Protein AF-A0A2D6R8E8-F1 (afdb_monomer)

pLDDT: mean 78.49, std 17.28, range [39.03, 97.31]

Secondary structure (DSSP, 8-state):
--------------TT----B-TTSPBPTT--S-TT-S-SS--HHHHHHHHHHPPPTT-SS-HHHHHHHHHHHHHHTS--HHHHHHHHHHHT------------HHHHHHHHHHHHHHHT-------

Radius of gyration: 28.11 Å; Cα contacts (8 Å, |Δi|>4): 54; chains: 1; bounding box: 79×44×71 Å

Sequence (127 aa):
MSKDEKKENSPAITSENKPERNEKGQLLPGNTANPNGRPTGPSITAAIKRKLEEMPEGADKTRLDQLVDVVLKKALEDEDEKTIKQIWNYVDGLPKAQFGIDVDKENLAQLTEFFRLVAGDKDDDKT

Solvent-accessible surface area (backbone atoms only — not comparable to full-atom values): 8350 Å² total; per-residue (Å²): 138,86,87,81,75,87,79,82,81,68,84,78,88,64,86,82,71,70,59,67,54,47,97,86,69,45,66,41,91,93,58,51,83,56,82,78,58,76,78,90,69,88,47,70,68,58,56,48,52,58,55,27,68,39,60,54,90,96,50,97,49,33,44,45,56,53,48,50,54,52,51,50,44,42,31,69,74,69,60,34,61,68,54,44,52,50,52,46,36,72,74,80,42,69,79,83,80,78,78,77,79,83,72,55,68,67,60,53,51,53,51,52,51,51,50,47,67,74,67,59,76,73,82,78,78,90,125

Structure (mmCIF, N/CA/C/O backbone):
data_AF-A0A2D6R8E8-F1
#
_entry.id   AF-A0A2D6R8E8-F1
#
loop_
_atom_site.group_PDB
_atom_site.id
_atom_site.type_symbol
_atom_site.label_atom_id
_atom_site.label_alt_id
_atom_site.label_comp_id
_atom_site.label_asym_id
_atom_site.label_entity_id
_atom_site.label_seq_id
_atom_site.pdbx_PDB_ins_code
_atom_site.Cartn_x
_atom_site.Cartn_y
_atom_site.Cartn_z
_atom_site.occupancy
_atom_site.B_iso_or_equiv
_atom_site.auth_seq_id
_atom_site.auth_comp_id
_atom_site.auth_asym_id
_atom_site.auth_atom_id
_atom_site.pdbx_PDB_model_num
ATOM 1 N N . MET A 1 1 ? -41.217 17.050 -4.018 1.00 41.03 1 MET A N 1
ATOM 2 C CA . MET A 1 1 ? -39.808 17.116 -3.577 1.00 41.03 1 MET A CA 1
ATOM 3 C C . MET A 1 1 ? -38.955 16.758 -4.780 1.00 41.03 1 MET A C 1
ATOM 5 O O . MET A 1 1 ? -39.013 15.618 -5.227 1.00 41.03 1 MET A O 1
ATOM 9 N N . SER A 1 2 ? -38.342 17.776 -5.388 1.00 39.03 2 SER A N 1
ATOM 10 C CA . SER A 1 2 ? -37.644 17.685 -6.676 1.00 39.03 2 SER A CA 1
ATOM 11 C C . SER A 1 2 ? -36.354 16.883 -6.526 1.00 39.03 2 SER A C 1
ATOM 13 O O . SER A 1 2 ? -35.616 17.073 -5.560 1.00 39.03 2 SER A O 1
ATOM 15 N N . LYS A 1 3 ? -36.117 15.951 -7.451 1.00 43.97 3 LYS A N 1
ATOM 16 C CA . LYS A 1 3 ? -34.853 15.226 -7.593 1.00 43.97 3 LYS A CA 1
ATOM 17 C C . LYS A 1 3 ? -33.955 16.060 -8.501 1.00 43.97 3 LYS A C 1
ATOM 19 O O . LYS A 1 3 ? -33.980 15.863 -9.711 1.00 43.97 3 LYS A O 1
ATOM 24 N N . ASP A 1 4 ? -33.186 16.969 -7.919 1.00 44.16 4 ASP A N 1
ATOM 25 C CA . ASP A 1 4 ? -32.219 17.756 -8.679 1.00 44.16 4 ASP A CA 1
ATOM 26 C C . ASP A 1 4 ? -30.879 17.006 -8.770 1.00 44.16 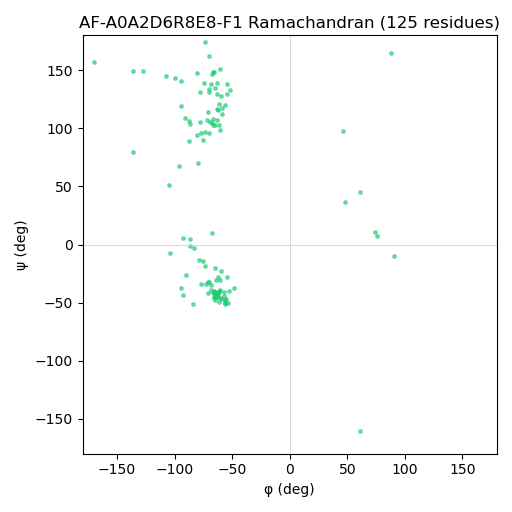4 ASP A C 1
ATOM 28 O O . ASP A 1 4 ? -30.151 16.814 -7.796 1.00 44.16 4 ASP A O 1
ATOM 32 N N . GLU A 1 5 ? -30.655 16.493 -9.980 1.00 40.16 5 GLU A N 1
ATOM 33 C CA . GLU A 1 5 ? -29.397 16.464 -10.731 1.00 40.16 5 GLU A CA 1
ATOM 34 C C . GLU A 1 5 ? -28.107 16.030 -10.009 1.00 40.16 5 GLU A C 1
ATOM 36 O O . GLU A 1 5 ? -27.339 16.821 -9.459 1.00 40.16 5 GLU A O 1
ATOM 41 N N . LYS A 1 6 ? -27.753 14.751 -10.194 1.00 42.12 6 LYS A N 1
ATOM 42 C CA . LYS A 1 6 ? -26.345 14.332 -10.215 1.00 42.12 6 LYS A CA 1
ATOM 43 C C . LYS A 1 6 ? -25.698 14.882 -11.488 1.00 42.12 6 LYS A C 1
ATOM 45 O O . LYS A 1 6 ? -25.916 14.351 -12.571 1.00 42.12 6 LYS A O 1
ATOM 50 N N . LYS A 1 7 ? -24.880 15.924 -11.344 1.00 40.88 7 LYS A N 1
ATOM 51 C CA . LYS A 1 7 ? -24.004 16.431 -12.406 1.00 40.88 7 LYS A CA 1
ATOM 52 C C . LYS A 1 7 ? -22.920 15.385 -12.703 1.00 40.88 7 LYS A C 1
ATOM 54 O O . LYS A 1 7 ? -21.991 15.203 -11.915 1.00 40.88 7 LYS A O 1
ATOM 59 N N . GLU A 1 8 ? -23.071 14.674 -13.816 1.00 44.94 8 GLU A N 1
ATOM 60 C CA . GLU A 1 8 ? -22.027 13.851 -14.429 1.00 44.94 8 GLU A CA 1
ATOM 61 C C . GLU A 1 8 ? -20.853 14.756 -14.813 1.00 44.94 8 GLU A C 1
ATOM 63 O O . GLU A 1 8 ? -20.919 15.497 -15.789 1.00 44.94 8 GLU A O 1
ATOM 68 N N . ASN A 1 9 ? -19.776 14.735 -14.029 1.00 50.84 9 ASN A N 1
ATOM 69 C CA . ASN A 1 9 ? -18.536 15.413 -14.395 1.00 50.84 9 ASN A CA 1
ATOM 70 C C . ASN A 1 9 ? -17.596 14.395 -15.051 1.00 50.84 9 ASN A C 1
ATOM 72 O O . ASN A 1 9 ? -16.589 13.981 -14.475 1.00 50.84 9 ASN A O 1
ATOM 76 N N . SER A 1 10 ? -17.985 13.927 -16.236 1.00 46.62 10 SER A N 1
ATOM 77 C CA . SER A 1 10 ? -17.094 13.181 -17.125 1.00 46.62 10 SER A CA 1
ATOM 78 C C . SER A 1 10 ? -16.048 14.157 -17.669 1.00 46.62 10 SER A C 1
ATOM 80 O O . SER A 1 10 ? -16.435 15.236 -18.124 1.00 46.62 10 SER A O 1
ATOM 82 N N . PRO A 1 11 ? -14.739 13.845 -17.633 1.00 50.91 11 PRO A N 1
ATOM 83 C CA . PRO A 1 11 ? -13.742 14.745 -18.194 1.00 50.91 11 PRO A CA 1
ATOM 84 C C . PRO A 1 11 ? -14.013 14.895 -19.691 1.00 50.91 11 PRO A C 1
ATOM 86 O O . PRO A 1 11 ? -13.952 13.923 -20.445 1.00 50.91 11 PRO A O 1
ATOM 89 N N . ALA A 1 12 ? -14.360 16.110 -20.107 1.00 46.94 12 ALA A N 1
ATOM 90 C CA . ALA A 1 12 ? -14.637 16.411 -21.496 1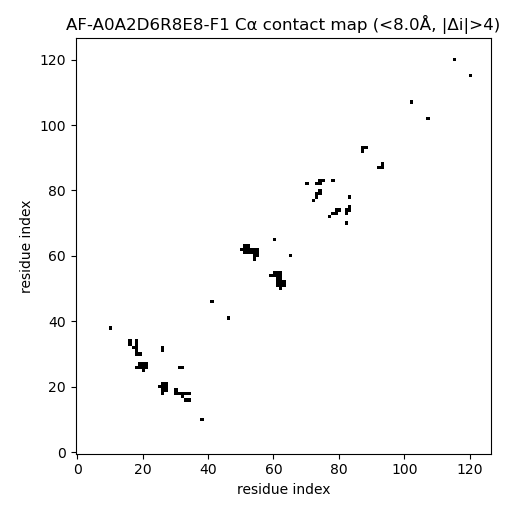.00 46.94 12 ALA A CA 1
ATOM 91 C C . ALA A 1 12 ? -13.358 16.182 -22.316 1.00 46.94 12 ALA A C 1
ATOM 93 O O . ALA A 1 12 ? -12.343 16.844 -22.100 1.00 46.94 12 ALA A O 1
ATOM 94 N N . ILE A 1 13 ? -13.393 15.232 -23.252 1.00 48.84 13 ILE A N 1
ATOM 95 C CA . ILE A 1 13 ? -12.359 15.082 -24.280 1.00 48.84 13 ILE A CA 1
ATOM 96 C C . ILE A 1 13 ? -12.679 16.132 -25.351 1.00 48.84 13 ILE A C 1
ATOM 98 O O . ILE A 1 13 ? -13.191 15.812 -26.420 1.00 48.84 13 ILE A O 1
ATOM 102 N N . THR A 1 14 ? -12.494 17.414 -25.033 1.00 53.81 14 THR A N 1
ATOM 103 C CA . THR A 1 14 ? -12.663 18.481 -26.021 1.00 53.81 14 THR A CA 1
ATOM 104 C C . THR A 1 14 ? -11.427 18.529 -26.912 1.00 53.81 14 THR A C 1
ATOM 106 O O . THR A 1 14 ? -10.286 18.548 -26.450 1.00 53.81 14 THR A O 1
ATOM 109 N N . SER A 1 15 ? -11.645 18.561 -28.226 1.00 53.22 15 SER A N 1
ATOM 110 C CA . SER A 1 15 ? -10.613 18.692 -29.266 1.00 53.22 15 SER A CA 1
ATOM 111 C C . SER A 1 15 ? -9.914 20.061 -29.287 1.00 53.22 15 SER A C 1
ATOM 113 O O . SER A 1 15 ? -9.190 20.369 -30.230 1.00 53.22 15 SER A O 1
ATOM 115 N N . GLU A 1 16 ? -10.143 20.896 -28.275 1.00 57.47 16 GLU A N 1
ATOM 116 C CA . GLU A 1 16 ? -9.699 22.290 -28.200 1.00 57.47 16 GLU A CA 1
ATOM 117 C C . GLU A 1 16 ? -8.217 22.425 -27.820 1.00 57.47 16 GLU A C 1
ATOM 119 O O . GLU A 1 16 ? -7.625 23.479 -28.017 1.00 57.47 16 GLU A O 1
ATOM 124 N N . ASN A 1 17 ? -7.585 21.350 -27.338 1.00 60.00 17 ASN A N 1
ATOM 125 C CA . ASN A 1 17 ? -6.196 21.357 -26.875 1.00 60.00 17 ASN A CA 1
ATOM 126 C C . ASN A 1 17 ? -5.239 20.691 -27.881 1.00 60.00 17 ASN A C 1
ATOM 128 O O . ASN A 1 17 ? -4.488 19.775 -27.541 1.00 60.00 17 ASN A O 1
ATOM 132 N N . LYS A 1 18 ? -5.292 21.103 -29.157 1.00 66.38 18 LYS A N 1
ATOM 133 C CA . LYS A 1 18 ? -4.373 20.591 -30.186 1.00 66.38 18 LYS A CA 1
ATOM 134 C C . LYS A 1 18 ? -3.126 21.488 -30.252 1.00 66.38 18 LYS A C 1
ATOM 136 O O . LYS A 1 18 ? -3.232 22.614 -30.727 1.00 66.38 18 LYS A O 1
ATOM 141 N N . PRO A 1 19 ? -1.951 21.020 -29.799 1.00 75.06 19 PRO A N 1
ATOM 142 C CA . PRO A 1 19 ? -0.720 21.804 -29.861 1.00 75.06 19 PRO A CA 1
ATOM 143 C C . PRO A 1 19 ? -0.297 22.033 -31.314 1.00 75.06 19 PRO A C 1
ATOM 145 O O . PRO A 1 19 ? -0.508 21.167 -32.173 1.00 75.06 19 PRO A O 1
ATOM 148 N N . GLU A 1 20 ? 0.342 23.170 -31.577 1.00 80.31 20 GLU A N 1
ATOM 149 C CA . GLU A 1 20 ? 0.872 23.472 -32.903 1.00 80.31 20 GLU A CA 1
ATOM 150 C C . GLU A 1 20 ? 1.986 22.492 -33.277 1.00 80.31 20 GLU A C 1
ATOM 152 O O . GLU A 1 20 ? 2.883 22.174 -32.480 1.00 80.31 20 GLU A O 1
ATOM 157 N N . ARG A 1 21 ? 1.904 21.996 -34.511 1.00 84.88 21 ARG A N 1
ATOM 158 C CA . ARG A 1 21 ? 2.814 21.000 -35.070 1.00 84.88 21 ARG A CA 1
ATOM 159 C C . ARG A 1 21 ? 3.374 21.489 -36.397 1.00 84.88 21 ARG A C 1
ATOM 161 O O . ARG A 1 21 ? 2.690 22.197 -37.129 1.00 84.88 21 ARG A O 1
ATOM 168 N N . ASN A 1 22 ? 4.600 21.084 -36.709 1.00 87.25 22 ASN A N 1
ATOM 169 C CA . ASN A 1 22 ? 5.195 21.309 -38.021 1.00 87.25 22 ASN A CA 1
ATOM 170 C C . ASN A 1 22 ? 4.573 20.384 -39.088 1.00 87.25 22 ASN A C 1
ATOM 172 O O . ASN A 1 22 ? 3.799 19.478 -38.777 1.00 87.25 22 ASN A O 1
ATOM 176 N N . GLU A 1 23 ? 4.952 20.580 -40.351 1.00 85.69 23 GLU A N 1
ATOM 177 C CA . GLU A 1 23 ? 4.472 19.787 -41.499 1.00 85.69 23 GLU A CA 1
ATOM 178 C C . GLU A 1 23 ? 4.791 18.286 -41.385 1.00 85.69 23 GLU A C 1
ATOM 180 O O . GLU A 1 23 ? 4.094 17.450 -41.953 1.00 85.69 23 GLU A O 1
ATOM 185 N N . LYS A 1 24 ? 5.808 17.926 -40.591 1.00 86.12 24 LYS A N 1
ATOM 186 C CA . LYS A 1 24 ? 6.171 16.537 -40.267 1.00 86.12 24 LYS A CA 1
ATOM 187 C C . LYS A 1 24 ? 5.389 15.978 -39.068 1.00 86.12 24 LYS A C 1
ATOM 189 O O . LYS A 1 24 ? 5.678 14.879 -38.602 1.00 86.12 24 LYS A O 1
ATOM 194 N N . GLY A 1 25 ? 4.428 16.731 -38.531 1.00 83.12 25 GLY A N 1
ATOM 195 C CA . GLY A 1 25 ? 3.598 16.348 -37.388 1.00 83.12 25 GLY A CA 1
ATOM 196 C C . GLY A 1 25 ? 4.292 16.439 -36.023 1.00 83.12 25 GLY A C 1
ATOM 197 O O . GLY A 1 25 ? 3.709 16.025 -35.018 1.00 83.12 25 GLY A O 1
ATOM 198 N N . GLN A 1 26 ? 5.508 16.981 -35.945 1.00 87.31 26 GLN A N 1
ATOM 199 C CA . GLN A 1 26 ? 6.251 17.158 -34.694 1.00 87.31 26 GLN A CA 1
ATOM 200 C C . GLN A 1 26 ? 5.770 18.409 -33.958 1.00 87.31 26 GLN A C 1
ATOM 202 O O . GLN A 1 26 ? 5.398 19.393 -34.590 1.00 87.31 26 GLN A O 1
ATOM 207 N N . LEU A 1 27 ? 5.797 18.384 -32.626 1.00 87.75 27 LEU A N 1
ATOM 208 C CA . LEU A 1 27 ? 5.519 19.567 -31.805 1.00 87.75 27 LEU A CA 1
ATOM 209 C C . LEU A 1 27 ? 6.573 20.643 -32.072 1.00 87.75 27 LEU A C 1
ATOM 211 O O . LEU A 1 27 ? 7.759 20.327 -32.187 1.00 87.75 27 LEU A O 1
ATOM 215 N N . LEU A 1 28 ? 6.148 21.902 -32.152 1.00 86.88 28 LEU A N 1
ATOM 216 C CA . LEU A 1 28 ? 7.098 23.009 -32.234 1.00 86.88 28 LEU A CA 1
ATOM 217 C C . LEU A 1 28 ? 7.904 23.130 -30.924 1.00 86.88 28 LEU A C 1
ATOM 219 O O . LEU A 1 28 ? 7.376 22.821 -29.850 1.00 86.88 28 LEU A O 1
ATOM 223 N N . PRO A 1 29 ? 9.173 23.577 -30.979 1.00 81.81 29 PRO A N 1
ATOM 224 C CA . PRO A 1 29 ? 9.970 23.823 -29.782 1.00 81.81 29 PRO A CA 1
ATOM 225 C C . PRO A 1 29 ? 9.245 24.777 -28.826 1.00 81.81 29 PRO A C 1
ATOM 227 O O . PRO A 1 29 ? 8.775 25.831 -29.241 1.00 81.81 29 PRO A O 1
ATOM 230 N N . GLY A 1 30 ? 9.144 24.399 -27.550 1.00 82.12 30 GLY A N 1
ATOM 231 C CA . GLY A 1 30 ? 8.412 25.167 -26.535 1.00 82.12 30 GLY A CA 1
ATOM 232 C C . GLY A 1 30 ? 6.931 24.796 -26.384 1.00 82.12 30 GLY A C 1
ATOM 233 O O . GLY A 1 30 ? 6.323 25.187 -25.392 1.00 82.12 30 GLY A O 1
ATOM 234 N N . ASN A 1 31 ? 6.369 23.981 -27.285 1.00 81.19 31 ASN A N 1
ATOM 235 C CA . ASN A 1 31 ? 5.005 23.471 -27.157 1.00 81.19 31 ASN A CA 1
ATOM 236 C C . ASN A 1 31 ? 4.973 22.096 -26.482 1.00 81.19 31 ASN A C 1
ATOM 238 O O . ASN A 1 31 ? 5.783 21.210 -26.753 1.00 81.19 31 ASN A O 1
ATOM 242 N N . THR A 1 32 ? 3.980 21.895 -25.618 1.00 82.69 32 THR A N 1
ATOM 243 C CA . THR A 1 32 ? 3.705 20.617 -24.951 1.00 82.69 32 THR A CA 1
ATOM 244 C C . THR A 1 32 ? 2.446 19.985 -25.530 1.00 82.69 32 THR A C 1
ATOM 246 O O . THR A 1 32 ? 1.490 20.676 -25.875 1.00 82.69 32 THR A O 1
ATOM 249 N N . ALA A 1 33 ? 2.426 18.652 -25.613 1.00 80.56 33 ALA A N 1
ATOM 250 C CA . ALA A 1 33 ? 1.244 17.906 -26.039 1.00 80.56 33 ALA A CA 1
ATOM 251 C C . ALA A 1 33 ? 0.057 18.038 -25.076 1.00 80.56 33 ALA A C 1
ATOM 253 O O . ALA A 1 33 ? -1.077 17.772 -25.462 1.00 80.56 33 ALA A O 1
ATOM 254 N N . ASN A 1 34 ? 0.333 18.424 -23.831 1.00 81.88 34 ASN A N 1
ATOM 255 C CA . ASN A 1 34 ? -0.661 18.619 -22.795 1.00 81.88 34 ASN A CA 1
ATOM 256 C C . ASN A 1 34 ? -0.370 19.926 -22.032 1.00 81.88 34 ASN A C 1
ATOM 258 O O . ASN A 1 34 ? 0.230 19.882 -20.954 1.00 81.88 34 ASN A O 1
ATOM 262 N N . PRO A 1 35 ? -0.745 21.090 -22.591 1.00 77.25 35 PRO A N 1
ATOM 263 C CA . PRO A 1 35 ? -0.441 22.398 -22.003 1.00 77.25 35 PRO A CA 1
ATOM 264 C C . PRO A 1 35 ? -1.113 22.633 -20.654 1.00 77.25 35 PRO A C 1
ATOM 266 O O . PRO A 1 35 ? -0.521 23.265 -19.786 1.00 77.25 35 PRO A O 1
ATOM 269 N N . ASN A 1 36 ? -2.286 22.041 -20.430 1.00 78.12 36 ASN A N 1
ATOM 270 C CA . ASN A 1 36 ? -3.017 22.175 -19.167 1.00 78.12 36 ASN A CA 1
ATOM 271 C C . ASN A 1 36 ? -2.700 21.051 -18.167 1.00 78.12 36 ASN A C 1
ATOM 273 O O . ASN A 1 36 ? -3.310 20.980 -17.100 1.00 78.12 36 ASN A O 1
ATOM 277 N N . GLY A 1 37 ? -1.744 20.175 -18.494 1.00 79.56 37 GLY A N 1
ATOM 278 C CA . GLY A 1 37 ? -1.339 19.069 -17.637 1.00 79.56 37 GLY A CA 1
ATOM 279 C C . GLY A 1 37 ? -2.473 18.083 -17.344 1.00 79.56 37 GLY A C 1
ATOM 280 O O . GLY A 1 37 ? -3.457 17.956 -18.075 1.00 79.56 37 GLY A O 1
ATOM 281 N N . ARG A 1 38 ? -2.320 17.299 -16.276 1.00 80.94 38 ARG A N 1
ATOM 282 C CA . ARG A 1 38 ? -3.409 16.432 -15.819 1.00 80.94 38 ARG A CA 1
ATOM 283 C C . ARG A 1 38 ? -4.578 17.329 -15.388 1.00 80.94 38 ARG A C 1
ATOM 285 O O . ARG A 1 38 ? -4.339 18.207 -14.559 1.00 80.94 38 ARG A O 1
ATOM 292 N N . PRO A 1 39 ? -5.814 17.094 -15.868 1.00 77.88 39 PRO A N 1
ATOM 293 C CA . PRO A 1 39 ? -6.967 17.868 -15.429 1.00 77.88 39 PRO A CA 1
ATOM 294 C C . PRO A 1 39 ? -7.040 17.887 -13.900 1.00 77.88 39 PRO A C 1
ATOM 296 O O . PRO A 1 39 ? -6.864 16.859 -13.235 1.00 77.88 39 PRO A O 1
ATOM 299 N N . THR A 1 40 ? -7.248 19.078 -13.350 1.00 70.88 40 THR A N 1
ATOM 300 C CA . THR A 1 40 ? -7.287 19.319 -11.913 1.00 70.88 40 THR A CA 1
ATOM 301 C C . THR A 1 40 ? -8.566 18.714 -11.339 1.00 70.88 40 THR A C 1
ATOM 303 O O . THR A 1 40 ? -9.681 19.112 -11.655 1.00 70.88 40 THR A O 1
ATOM 306 N N . GLY A 1 41 ? -8.412 17.687 -10.508 1.00 73.81 41 GLY A N 1
ATOM 307 C CA . GLY A 1 41 ? -9.526 16.976 -9.893 1.00 73.81 41 GLY A CA 1
ATOM 308 C C . GLY A 1 41 ? -9.034 16.013 -8.817 1.00 73.81 41 GLY A C 1
ATOM 309 O O . GLY A 1 41 ? -7.859 15.622 -8.832 1.00 73.81 41 GLY A O 1
ATOM 310 N N . PRO A 1 42 ? -9.893 15.633 -7.856 1.00 77.38 42 PRO A N 1
ATOM 311 C CA . PRO A 1 42 ? -9.501 14.707 -6.807 1.00 77.38 42 PRO A CA 1
ATOM 312 C C . PRO A 1 42 ? -9.104 13.372 -7.440 1.00 77.38 42 PRO A C 1
ATOM 314 O O . PRO A 1 42 ? -9.888 12.730 -8.136 1.00 77.38 42 PRO A O 1
ATOM 317 N N . SER A 1 43 ? -7.864 12.944 -7.208 1.00 88.12 43 SER A N 1
ATOM 318 C CA . SER A 1 43 ? -7.459 11.596 -7.601 1.00 88.12 43 SER A CA 1
ATOM 319 C C . SER A 1 43 ? -8.211 10.568 -6.753 1.00 88.12 43 SER A C 1
ATOM 321 O O . SER A 1 43 ? -8.451 10.797 -5.567 1.00 88.12 43 SER A O 1
ATOM 323 N N . ILE A 1 44 ? -8.531 9.410 -7.334 1.00 90.69 44 ILE A N 1
ATOM 324 C CA . ILE A 1 44 ? -9.089 8.275 -6.579 1.00 90.69 44 ILE A CA 1
ATOM 325 C C . ILE A 1 44 ? -8.188 7.947 -5.384 1.00 90.69 44 ILE A C 1
ATOM 327 O O . ILE A 1 44 ? -8.679 7.743 -4.281 1.00 90.69 44 ILE A O 1
ATOM 331 N N . THR A 1 45 ? -6.867 8.003 -5.570 1.00 90.88 45 THR A N 1
ATOM 332 C CA . THR A 1 45 ? -5.887 7.843 -4.492 1.00 90.88 45 THR A CA 1
ATOM 333 C C . THR A 1 45 ? -6.120 8.831 -3.348 1.00 90.88 45 THR A C 1
ATOM 335 O O . THR A 1 45 ? -6.140 8.424 -2.193 1.00 90.88 45 THR A O 1
ATOM 338 N N . ALA A 1 46 ? -6.324 10.117 -3.644 1.00 90.81 46 ALA A N 1
ATOM 339 C CA . ALA A 1 46 ? -6.597 11.129 -2.624 1.00 90.81 46 ALA A CA 1
ATOM 340 C C . ALA A 1 46 ? -7.940 10.883 -1.918 1.00 90.81 46 ALA A C 1
ATOM 342 O O . ALA A 1 46 ? -8.027 11.010 -0.699 1.00 90.81 46 ALA A O 1
ATOM 343 N N . ALA A 1 47 ? -8.971 10.481 -2.664 1.00 93.62 47 ALA A N 1
ATOM 344 C CA . ALA A 1 47 ? -10.273 10.151 -2.093 1.00 93.62 47 ALA A CA 1
ATOM 345 C C . ALA A 1 47 ? -10.206 8.927 -1.161 1.00 93.62 47 ALA A C 1
ATOM 347 O O . ALA A 1 47 ? -10.794 8.954 -0.080 1.00 93.62 47 ALA A O 1
ATOM 348 N N . ILE A 1 48 ? -9.463 7.888 -1.556 1.00 94.88 48 ILE A N 1
ATOM 349 C CA . ILE A 1 48 ? -9.233 6.688 -0.745 1.00 94.88 48 ILE A CA 1
ATOM 350 C C . ILE A 1 48 ? -8.447 7.041 0.516 1.00 94.88 48 ILE A C 1
ATOM 352 O O . ILE A 1 48 ? -8.887 6.670 1.597 1.00 94.88 48 ILE A O 1
ATOM 356 N N . LYS A 1 49 ? -7.347 7.801 0.411 1.00 94.81 49 LYS A N 1
ATOM 357 C CA . LYS A 1 49 ? -6.563 8.239 1.581 1.00 94.81 49 LYS A CA 1
ATOM 358 C C . LYS A 1 49 ? -7.439 8.943 2.614 1.00 94.81 49 LYS A C 1
ATOM 360 O O . LYS A 1 49 ? -7.490 8.510 3.758 1.00 94.81 49 LYS A O 1
ATOM 365 N N . ARG A 1 50 ? -8.237 9.921 2.172 1.00 94.88 50 ARG A N 1
ATOM 366 C CA . ARG A 1 50 ? -9.190 10.619 3.045 1.00 94.88 50 ARG A CA 1
ATOM 367 C C . ARG A 1 50 ? -10.176 9.657 3.714 1.00 94.88 50 ARG A C 1
ATOM 369 O O . ARG A 1 50 ? -10.488 9.820 4.882 1.00 94.88 50 ARG A O 1
ATOM 376 N N . LYS A 1 51 ? -10.680 8.653 2.988 1.00 95.69 51 LYS A N 1
ATOM 377 C CA . LYS A 1 51 ? -11.595 7.652 3.559 1.00 95.69 51 LYS A CA 1
ATOM 378 C C . LYS A 1 51 ? -10.929 6.700 4.547 1.00 95.69 51 LYS A C 1
ATOM 380 O O . LYS A 1 51 ? -11.606 6.259 5.473 1.00 95.69 51 LYS A O 1
ATOM 385 N N . LEU A 1 52 ? -9.657 6.377 4.346 1.00 96.56 52 LEU A N 1
ATOM 386 C CA . LEU A 1 52 ? -8.886 5.525 5.249 1.00 96.56 52 LEU A CA 1
ATOM 387 C C . LEU A 1 52 ? -8.569 6.239 6.573 1.00 96.56 52 LEU A C 1
ATOM 389 O O . LEU A 1 52 ? -8.562 5.590 7.612 1.00 96.56 52 LEU A O 1
ATOM 393 N N . GLU A 1 53 ? -8.390 7.561 6.549 1.00 96.25 53 GLU A N 1
ATOM 394 C CA . GLU A 1 53 ? -8.163 8.394 7.744 1.00 96.25 53 GLU A CA 1
ATOM 395 C C . GLU A 1 53 ? -9.422 8.597 8.606 1.00 96.25 53 GLU A C 1
ATOM 397 O O . GLU A 1 53 ? -9.328 8.962 9.775 1.00 96.25 53 GLU A O 1
ATOM 402 N N . GLU A 1 54 ? -10.616 8.366 8.056 1.00 96.12 54 GLU A N 1
ATOM 403 C CA . GLU A 1 54 ? -11.864 8.495 8.809 1.00 96.12 54 GLU A CA 1
ATOM 404 C C . GLU A 1 54 ? -11.996 7.402 9.886 1.00 96.12 54 GLU A C 1
ATOM 406 O O . GLU A 1 54 ? -11.771 6.213 9.628 1.00 96.12 54 GLU A O 1
ATOM 411 N N . MET A 1 55 ? -12.464 7.805 11.070 1.00 94.88 55 MET A N 1
ATOM 412 C CA . MET A 1 55 ? -12.870 6.907 12.150 1.00 94.88 55 MET A CA 1
ATOM 413 C C . MET A 1 55 ? -14.387 6.658 12.061 1.00 94.88 55 MET A C 1
ATOM 415 O O . MET A 1 55 ? -15.157 7.621 12.107 1.00 94.88 55 MET A O 1
ATOM 419 N N . PRO A 1 56 ? -14.844 5.407 11.867 1.00 90.50 56 PRO A N 1
ATOM 420 C CA . PRO A 1 56 ? -16.269 5.083 11.877 1.00 90.50 56 PRO A CA 1
ATOM 421 C C . PRO A 1 56 ? -16.922 5.427 13.222 1.00 90.50 56 PRO A C 1
ATOM 423 O O . PRO A 1 56 ? -16.277 5.357 14.267 1.00 90.50 56 PRO A O 1
ATOM 426 N N . GLU A 1 57 ? -18.215 5.754 13.213 1.00 89.88 57 GLU A N 1
ATOM 427 C CA . GLU A 1 57 ? -18.959 5.973 14.457 1.00 89.88 57 GLU A CA 1
ATOM 428 C C . GLU A 1 57 ? -18.938 4.711 15.330 1.00 89.88 57 GLU A C 1
ATOM 430 O O . GLU A 1 57 ? -19.254 3.615 14.866 1.00 89.88 57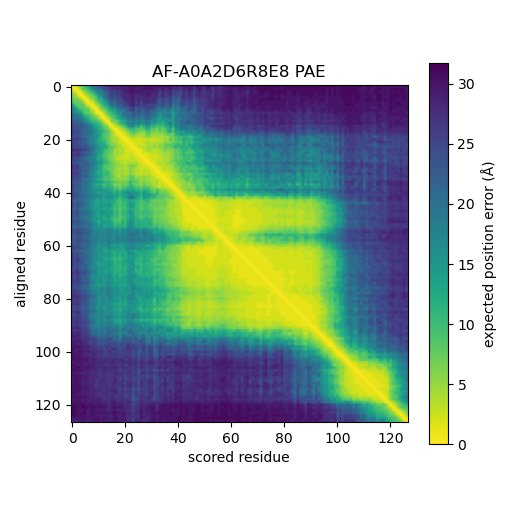 GLU A O 1
ATOM 435 N N . GLY A 1 58 ? -18.544 4.876 16.595 1.00 90.31 58 GLY A N 1
ATOM 436 C CA . GLY A 1 58 ? -18.441 3.778 17.558 1.00 90.31 58 GLY A CA 1
ATOM 437 C C . GLY A 1 58 ? -17.247 2.841 17.351 1.00 90.31 58 GLY A C 1
ATOM 438 O O . GLY A 1 58 ? -17.211 1.789 17.981 1.00 90.31 58 GLY A O 1
ATOM 439 N N . ALA A 1 59 ? -16.292 3.186 16.482 1.00 90.25 59 ALA A N 1
ATOM 440 C CA . ALA A 1 59 ? -15.058 2.426 16.313 1.00 90.25 59 ALA A CA 1
ATOM 441 C C . ALA A 1 59 ? -13.884 3.069 17.065 1.00 90.25 59 ALA A C 1
ATOM 443 O O . ALA A 1 59 ? -13.721 4.286 17.049 1.00 90.25 59 ALA A O 1
ATOM 444 N N . ASP A 1 60 ? -13.015 2.225 17.623 1.00 93.12 60 ASP A N 1
ATOM 445 C CA . ASP A 1 60 ? -11.782 2.642 18.313 1.00 93.12 60 ASP A CA 1
ATOM 446 C C . ASP A 1 60 ? -10.582 2.809 17.362 1.00 93.12 60 ASP A C 1
ATOM 448 O O . ASP A 1 60 ? -9.471 3.126 17.786 1.00 93.12 60 ASP A O 1
ATOM 452 N N . LYS A 1 61 ? -10.783 2.534 16.069 1.00 93.94 61 LYS A N 1
ATOM 453 C CA . LYS A 1 61 ? -9.737 2.444 15.045 1.00 93.94 61 LYS A CA 1
ATOM 454 C C . LYS A 1 61 ? -10.155 3.162 13.767 1.00 93.94 61 LYS A C 1
ATOM 456 O O . LYS A 1 61 ? -11.336 3.169 13.408 1.00 93.94 61 LYS A O 1
ATOM 461 N N . THR A 1 62 ? -9.182 3.711 13.041 1.00 97.25 62 THR A N 1
ATOM 462 C CA . THR A 1 62 ? -9.426 4.273 11.705 1.00 97.25 62 THR A CA 1
ATOM 463 C C . THR A 1 62 ? -9.713 3.161 10.696 1.00 97.25 62 THR A C 1
ATOM 465 O O . THR A 1 62 ? -9.384 1.991 10.913 1.00 97.25 62 THR A O 1
ATOM 468 N N . ARG A 1 63 ? -10.299 3.503 9.543 1.00 96.12 63 ARG A N 1
ATOM 469 C CA . ARG A 1 63 ? -10.460 2.525 8.453 1.00 96.12 63 ARG A CA 1
ATOM 470 C C . ARG A 1 63 ? -9.125 2.004 7.924 1.00 96.12 63 ARG A C 1
ATOM 472 O O . ARG A 1 63 ? -9.080 0.881 7.428 1.00 96.12 63 ARG A O 1
ATOM 479 N N . LEU A 1 64 ? -8.054 2.794 8.021 1.00 96.94 64 LEU A N 1
ATOM 480 C CA . LEU A 1 64 ? -6.705 2.347 7.693 1.00 96.94 64 LEU A CA 1
ATOM 481 C C . LEU A 1 64 ? -6.277 1.197 8.604 1.00 96.94 64 LEU A C 1
ATOM 483 O O . LEU A 1 64 ? -5.856 0.161 8.101 1.00 96.94 64 LEU A O 1
ATOM 487 N N . ASP A 1 65 ? -6.442 1.356 9.915 1.00 97.12 65 ASP A N 1
ATOM 488 C CA . ASP A 1 65 ? -6.071 0.323 10.886 1.00 97.12 65 ASP A CA 1
ATOM 489 C C . ASP A 1 65 ? -6.894 -0.952 10.670 1.00 97.12 65 ASP A C 1
ATOM 491 O O . ASP A 1 65 ? -6.357 -2.056 10.669 1.00 97.12 65 ASP A O 1
ATOM 495 N N . GLN A 1 66 ? -8.194 -0.805 10.395 1.00 96.00 66 GLN A N 1
ATOM 496 C CA . GLN A 1 66 ? -9.062 -1.934 10.049 1.00 96.00 66 GLN A CA 1
ATOM 497 C C . GLN A 1 66 ? -8.601 -2.645 8.769 1.00 96.00 66 GLN A C 1
ATOM 499 O O . GLN A 1 66 ? -8.636 -3.872 8.691 1.00 96.00 66 GLN A O 1
ATOM 504 N N . LEU A 1 67 ? -8.160 -1.895 7.756 1.00 96.31 67 LEU A N 1
ATOM 505 C CA . LEU A 1 67 ? -7.620 -2.476 6.529 1.00 96.31 67 LEU A CA 1
ATOM 506 C C . LEU A 1 67 ? -6.315 -3.234 6.800 1.00 96.31 67 LEU A C 1
ATOM 508 O O . LEU A 1 67 ? -6.130 -4.317 6.250 1.00 96.31 67 LEU A O 1
ATOM 512 N N . VAL A 1 68 ? -5.437 -2.696 7.650 1.00 95.94 68 VAL A N 1
ATOM 513 C CA . VAL A 1 68 ? -4.208 -3.381 8.076 1.00 95.94 68 VAL A CA 1
ATOM 514 C C . VAL A 1 68 ? -4.546 -4.697 8.773 1.00 95.94 68 VAL A C 1
ATOM 516 O O . VAL A 1 68 ? -3.992 -5.726 8.394 1.00 95.94 68 VAL A O 1
ATOM 519 N N . ASP A 1 69 ? -5.503 -4.694 9.706 1.00 95.88 69 ASP A N 1
ATOM 520 C CA . ASP A 1 69 ? -5.958 -5.908 10.395 1.00 95.88 69 ASP A CA 1
ATOM 521 C C . ASP A 1 69 ? -6.462 -6.964 9.391 1.00 95.88 69 ASP A C 1
ATOM 523 O O . ASP A 1 69 ? -6.095 -8.134 9.480 1.00 95.88 69 ASP A O 1
ATOM 527 N N . VAL A 1 70 ? -7.250 -6.561 8.386 1.00 96.06 70 VAL A N 1
ATOM 528 C CA . VAL A 1 70 ? -7.749 -7.465 7.330 1.00 96.06 70 VAL A CA 1
ATOM 529 C C . VAL A 1 70 ? -6.614 -8.028 6.473 1.00 96.06 70 VAL A C 1
ATOM 531 O O . VAL A 1 70 ? -6.618 -9.218 6.157 1.00 96.06 70 VAL A O 1
ATOM 534 N N . VAL A 1 71 ? -5.645 -7.197 6.085 1.00 96.44 71 VAL A N 1
ATOM 535 C CA . VAL A 1 71 ? -4.494 -7.631 5.278 1.00 96.44 71 VAL A CA 1
ATOM 536 C C . VAL A 1 71 ? -3.630 -8.619 6.057 1.00 96.44 71 VAL A C 1
ATOM 538 O O . VAL A 1 71 ? -3.249 -9.653 5.510 1.00 96.44 71 VAL A O 1
ATOM 541 N N . LEU A 1 72 ? -3.355 -8.338 7.332 1.00 96.38 72 LEU A N 1
ATOM 542 C CA . LEU A 1 72 ? -2.580 -9.233 8.189 1.00 96.38 72 LEU A CA 1
ATOM 543 C C . LEU A 1 72 ? -3.324 -10.536 8.455 1.00 96.38 72 LEU A C 1
ATOM 545 O O . LEU A 1 72 ? -2.719 -11.598 8.357 1.00 96.38 72 LEU A O 1
ATOM 549 N N . LYS A 1 73 ? -4.635 -10.477 8.701 1.00 97.00 73 LYS A N 1
ATOM 550 C CA . LYS A 1 73 ? -5.472 -11.672 8.826 1.00 97.00 73 LYS A CA 1
ATOM 551 C C . LYS A 1 73 ? -5.372 -12.554 7.583 1.00 97.00 73 LYS A C 1
ATOM 553 O O . LYS A 1 73 ? -5.093 -13.740 7.695 1.00 97.00 73 LYS A O 1
ATOM 558 N N . LYS A 1 74 ? -5.522 -11.967 6.394 1.00 96.38 74 LYS A N 1
ATOM 559 C CA . LYS A 1 74 ? -5.395 -12.687 5.121 1.00 96.38 74 LYS A CA 1
ATOM 560 C C . LYS A 1 74 ? -4.009 -13.312 4.933 1.00 96.38 74 LYS A C 1
ATOM 562 O O . LYS A 1 74 ? -3.891 -14.409 4.403 1.00 96.38 74 LYS A O 1
ATOM 567 N N . ALA A 1 75 ? -2.954 -12.612 5.339 1.00 96.38 75 ALA A N 1
ATOM 568 C CA . ALA A 1 75 ? -1.595 -13.126 5.226 1.00 96.38 75 ALA A CA 1
ATOM 569 C C . ALA A 1 75 ? -1.316 -14.269 6.215 1.00 96.38 75 ALA A C 1
ATOM 571 O O . ALA A 1 75 ? -0.649 -15.230 5.853 1.00 96.38 75 ALA A O 1
ATOM 572 N N . LEU A 1 76 ? -1.789 -14.150 7.458 1.00 95.81 76 LEU A N 1
ATOM 573 C CA . LEU A 1 76 ? -1.405 -15.036 8.560 1.00 95.81 76 LEU A CA 1
ATOM 574 C C . LEU A 1 76 ? -2.366 -16.209 8.771 1.00 95.81 76 LEU A C 1
ATOM 576 O O . LEU A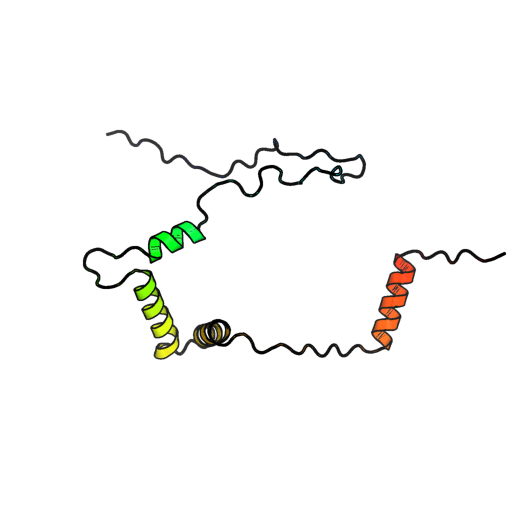 1 76 ? -1.909 -17.290 9.116 1.00 95.81 76 LEU A O 1
ATOM 580 N N . GLU A 1 77 ? -3.674 -16.004 8.601 1.00 96.06 77 GLU A N 1
ATOM 581 C CA . GLU A 1 77 ? -4.687 -17.047 8.818 1.00 96.06 77 GLU A CA 1
ATOM 582 C C . GLU A 1 77 ? -5.021 -17.806 7.532 1.00 96.06 77 GLU A C 1
ATOM 584 O O . GLU A 1 77 ? -5.112 -19.029 7.559 1.00 96.06 77 GLU A O 1
ATOM 589 N N . ASP A 1 78 ? -5.178 -17.100 6.404 1.00 95.38 78 ASP A N 1
ATOM 590 C CA . ASP A 1 78 ? -5.485 -17.746 5.115 1.00 95.38 78 ASP A CA 1
ATOM 591 C C . ASP A 1 78 ? -4.220 -18.268 4.402 1.00 95.38 78 ASP A C 1
ATOM 593 O O . ASP A 1 78 ? -4.326 -18.829 3.311 1.00 95.38 78 ASP A O 1
ATOM 597 N N . GLU A 1 79 ? -3.033 -18.031 4.976 1.00 94.62 79 GLU A N 1
ATOM 598 C CA . GLU A 1 79 ? -1.717 -18.367 4.407 1.00 94.62 79 GLU A CA 1
ATOM 599 C C . GLU A 1 79 ? -1.555 -17.923 2.935 1.00 94.62 79 GLU A C 1
ATOM 601 O O . GLU A 1 79 ? -0.930 -18.602 2.119 1.00 94.62 79 GLU A O 1
ATOM 606 N N . ASP A 1 80 ? -2.116 -16.764 2.557 1.00 97.31 80 ASP A N 1
ATOM 607 C CA . ASP A 1 80 ? -2.050 -16.278 1.175 1.00 97.31 80 ASP A CA 1
ATOM 608 C C . ASP A 1 80 ? -0.626 -15.842 0.799 1.00 97.31 80 ASP A C 1
ATOM 610 O O . ASP A 1 80 ? -0.215 -14.694 1.016 1.00 97.31 80 ASP A O 1
ATOM 614 N N . GLU A 1 81 ? 0.109 -16.756 0.163 1.00 96.00 81 GLU A N 1
ATOM 615 C CA . GLU A 1 81 ? 1.482 -16.570 -0.311 1.00 96.00 81 GLU A CA 1
ATOM 616 C C . GLU A 1 81 ? 1.677 -15.272 -1.098 1.00 96.00 81 GLU A C 1
ATOM 618 O O . GLU A 1 81 ? 2.712 -14.609 -0.975 1.00 96.00 81 GLU A O 1
ATOM 623 N N . LYS A 1 82 ? 0.687 -14.870 -1.908 1.00 95.88 82 LYS A N 1
ATOM 624 C CA . LYS A 1 82 ? 0.789 -13.645 -2.703 1.00 95.88 82 LYS A CA 1
ATOM 625 C C . LYS A 1 82 ? 0.825 -12.419 -1.800 1.00 95.88 82 LYS A C 1
ATOM 627 O O . LYS A 1 82 ? 1.655 -11.534 -2.017 1.00 95.88 82 LYS A O 1
ATOM 632 N N . THR A 1 83 ? -0.056 -12.373 -0.806 1.00 95.94 83 THR A N 1
ATOM 633 C CA . THR A 1 83 ? -0.117 -11.282 0.171 1.00 95.94 83 THR A CA 1
ATOM 634 C C . THR A 1 83 ? 1.149 -11.269 1.029 1.00 95.94 83 THR A C 1
ATOM 636 O O . THR A 1 83 ? 1.781 -10.221 1.152 1.00 95.94 83 THR A O 1
ATOM 639 N N . ILE A 1 84 ? 1.595 -12.428 1.524 1.00 95.19 84 ILE A N 1
ATOM 640 C CA . ILE A 1 84 ? 2.841 -12.568 2.299 1.00 95.19 84 ILE A CA 1
ATOM 641 C C . ILE A 1 84 ? 4.044 -12.044 1.504 1.00 95.19 84 ILE A C 1
ATOM 643 O O . ILE A 1 84 ? 4.806 -11.205 1.991 1.00 95.19 84 ILE A O 1
ATOM 647 N N . LYS A 1 85 ? 4.200 -12.486 0.250 1.00 93.81 85 LYS A N 1
ATOM 648 C CA . LYS A 1 85 ? 5.291 -12.052 -0.630 1.00 93.81 85 LYS A CA 1
ATOM 649 C C . LYS A 1 85 ? 5.246 -10.550 -0.897 1.00 93.81 85 LYS A C 1
ATOM 651 O O . LYS A 1 85 ? 6.288 -9.902 -0.925 1.00 93.81 85 LYS A O 1
ATOM 656 N N . GLN A 1 86 ? 4.057 -9.988 -1.113 1.00 94.19 86 GLN A N 1
ATOM 657 C CA . GLN A 1 86 ? 3.905 -8.550 -1.321 1.00 94.19 86 GLN A CA 1
ATOM 658 C C . GLN A 1 86 ? 4.309 -7.757 -0.078 1.00 94.19 86 GLN A C 1
ATOM 660 O O . GLN A 1 86 ? 5.068 -6.803 -0.217 1.00 94.19 86 GLN A O 1
ATOM 665 N N . ILE A 1 87 ? 3.876 -8.170 1.117 1.00 93.50 87 ILE A N 1
ATOM 666 C CA . ILE A 1 87 ? 4.275 -7.528 2.378 1.00 93.50 87 ILE A CA 1
ATOM 667 C C . ILE A 1 87 ? 5.802 -7.523 2.505 1.00 93.50 87 ILE A C 1
ATOM 669 O O . ILE A 1 87 ? 6.390 -6.456 2.671 1.00 93.50 87 ILE A O 1
ATOM 673 N N . TRP A 1 88 ? 6.451 -8.677 2.331 1.00 91.50 88 TRP A N 1
ATOM 674 C CA . TRP A 1 88 ? 7.914 -8.782 2.371 1.00 91.50 88 TRP A CA 1
ATOM 675 C C . TRP A 1 88 ? 8.604 -7.853 1.371 1.00 91.50 88 TRP A C 1
ATOM 677 O O . TRP A 1 88 ? 9.493 -7.093 1.749 1.00 91.50 88 TRP A O 1
ATOM 687 N N . ASN A 1 89 ? 8.144 -7.842 0.118 1.00 93.00 89 ASN A N 1
ATOM 688 C CA . ASN A 1 89 ? 8.718 -6.999 -0.931 1.00 93.00 89 ASN A CA 1
ATOM 689 C C . ASN A 1 89 ? 8.636 -5.495 -0.622 1.00 93.00 89 ASN A C 1
ATOM 691 O O . ASN A 1 89 ? 9.481 -4.740 -1.100 1.00 93.00 89 ASN A O 1
ATOM 695 N N . TYR A 1 90 ? 7.616 -5.039 0.112 1.00 89.75 90 TYR A N 1
ATOM 696 C CA . TYR A 1 90 ? 7.464 -3.624 0.473 1.00 89.75 90 TYR A CA 1
ATOM 697 C C . TYR A 1 90 ? 8.145 -3.256 1.797 1.00 89.75 90 TYR A C 1
ATOM 699 O O . TYR A 1 90 ? 8.511 -2.095 1.964 1.00 89.75 90 TYR A O 1
ATOM 707 N N . VAL A 1 91 ? 8.314 -4.209 2.719 1.00 89.81 91 VAL A N 1
ATOM 708 C CA . VAL A 1 91 ? 8.967 -3.982 4.019 1.00 89.81 91 VAL A CA 1
ATOM 709 C C . VAL A 1 91 ? 10.487 -4.081 3.907 1.00 89.81 91 VAL A C 1
ATOM 711 O O . VAL A 1 91 ? 11.182 -3.168 4.342 1.00 89.81 91 VAL A O 1
ATOM 714 N N . ASP A 1 92 ? 10.997 -5.159 3.311 1.00 88.00 92 ASP A N 1
ATOM 715 C CA . ASP A 1 92 ? 12.439 -5.449 3.227 1.00 88.00 92 ASP A CA 1
ATOM 716 C C . ASP A 1 92 ? 13.016 -5.164 1.825 1.00 88.00 92 ASP A C 1
ATOM 718 O O . ASP A 1 92 ? 14.224 -5.167 1.592 1.00 88.00 92 ASP A O 1
ATOM 722 N N . GLY A 1 93 ? 12.134 -4.850 0.872 1.00 85.25 93 GLY A N 1
ATOM 723 C CA . GLY A 1 93 ? 12.493 -4.616 -0.518 1.00 85.25 93 GLY A CA 1
ATOM 724 C C . GLY A 1 93 ? 12.498 -5.896 -1.352 1.00 85.25 93 GLY A C 1
ATOM 725 O O . GLY A 1 93 ? 12.497 -7.021 -0.855 1.00 85.25 93 GLY A O 1
ATOM 726 N N . LEU A 1 94 ? 12.504 -5.720 -2.672 1.00 83.69 94 LEU A N 1
ATOM 727 C CA . LEU A 1 94 ? 12.767 -6.827 -3.584 1.00 83.69 94 LEU A CA 1
ATOM 728 C C . LEU A 1 94 ? 14.263 -7.164 -3.547 1.00 83.69 94 LEU A C 1
ATOM 730 O O . LEU A 1 94 ? 15.091 -6.245 -3.588 1.00 83.69 94 LEU A O 1
ATOM 734 N N . PRO A 1 95 ? 14.638 -8.455 -3.551 1.00 75.81 95 PRO A N 1
ATOM 735 C CA . PRO A 1 95 ? 16.025 -8.835 -3.758 1.00 75.81 95 PRO A CA 1
ATOM 736 C C . PRO A 1 95 ? 16.530 -8.212 -5.062 1.00 75.81 95 PRO A C 1
ATOM 738 O O . PRO A 1 95 ? 15.820 -8.184 -6.073 1.00 75.81 95 PRO A O 1
ATOM 741 N N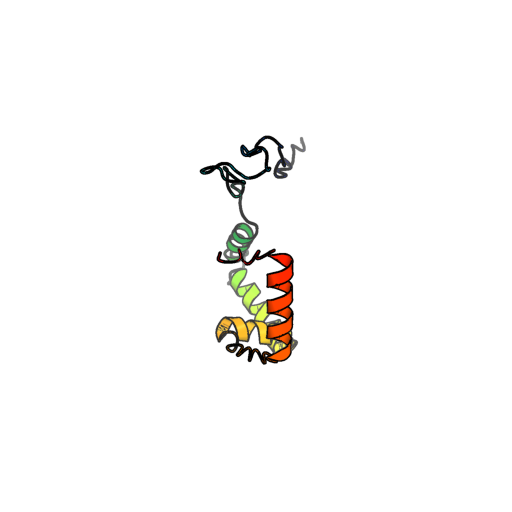 . LYS A 1 96 ? 17.761 -7.686 -5.039 1.00 76.31 96 LYS A N 1
ATOM 742 C CA . LYS A 1 96 ? 18.378 -7.094 -6.229 1.00 76.31 96 LYS A CA 1
ATOM 743 C C . LYS A 1 96 ? 18.445 -8.159 -7.319 1.00 76.31 96 LYS A C 1
ATOM 745 O O . LYS A 1 96 ? 19.198 -9.122 -7.196 1.00 76.31 96 LYS A O 1
ATOM 750 N N . ALA A 1 97 ? 17.671 -7.977 -8.383 1.00 72.38 97 ALA A N 1
ATOM 751 C CA . ALA A 1 97 ? 17.774 -8.824 -9.555 1.00 72.38 97 ALA A CA 1
ATOM 752 C C . ALA A 1 97 ? 19.144 -8.585 -10.208 1.00 72.38 97 ALA A C 1
ATOM 754 O O . ALA A 1 97 ? 19.392 -7.526 -10.785 1.00 72.38 97 ALA A O 1
ATOM 755 N N . GLN A 1 98 ? 20.049 -9.556 -10.096 1.00 66.50 98 GLN A N 1
ATOM 756 C CA . GLN A 1 98 ? 21.214 -9.632 -10.970 1.00 66.50 98 GLN A CA 1
ATOM 757 C C . GLN A 1 98 ? 20.751 -10.262 -12.279 1.00 66.50 98 GLN A C 1
ATOM 759 O O . GLN A 1 98 ? 20.684 -11.481 -12.411 1.00 66.50 98 GLN A O 1
ATOM 764 N N . PHE A 1 99 ? 20.399 -9.423 -13.248 1.00 64.88 99 PHE A N 1
ATOM 765 C CA . PHE A 1 99 ? 20.283 -9.882 -14.622 1.00 64.88 99 PHE A CA 1
ATOM 766 C C . PHE A 1 99 ? 21.701 -10.087 -15.154 1.00 64.88 99 PHE A C 1
ATOM 768 O O . PHE A 1 99 ? 22.371 -9.134 -15.550 1.00 64.88 99 PHE A O 1
ATOM 775 N N . GLY A 1 100 ? 22.177 -11.330 -15.114 1.00 57.75 100 GLY A N 1
ATOM 776 C CA . GLY A 1 100 ? 23.287 -11.742 -15.960 1.00 57.75 100 GLY A CA 1
ATOM 777 C C . GLY A 1 100 ? 22.790 -11.697 -17.396 1.00 57.75 100 GLY A C 1
ATOM 778 O O . GLY A 1 100 ? 22.009 -12.554 -17.800 1.00 57.75 100 GLY A O 1
ATOM 779 N N . ILE A 1 101 ? 23.162 -10.658 -18.141 1.00 66.81 101 ILE A N 1
ATOM 780 C CA . ILE A 1 101 ? 22.958 -10.669 -19.584 1.00 66.81 101 ILE A CA 1
ATOM 781 C C . ILE A 1 101 ? 24.057 -11.570 -20.140 1.00 66.81 101 ILE A C 1
ATOM 783 O O . ILE A 1 101 ? 25.192 -11.126 -20.313 1.00 66.81 101 ILE A O 1
ATOM 787 N N . ASP A 1 102 ? 23.731 -12.840 -20.366 1.00 64.38 102 ASP A N 1
ATOM 788 C CA . ASP A 1 102 ? 24.588 -13.735 -21.137 1.00 64.38 102 ASP A CA 1
ATOM 789 C C . ASP A 1 102 ? 24.411 -13.349 -22.604 1.00 64.38 102 ASP A C 1
ATOM 791 O O . ASP A 1 102 ? 23.456 -13.742 -23.276 1.00 64.38 102 ASP A O 1
ATOM 795 N N . VAL A 1 103 ? 25.254 -12.424 -23.063 1.00 65.81 103 VAL A N 1
ATOM 796 C CA . VAL A 1 103 ? 25.233 -12.023 -24.462 1.00 65.81 103 VAL A CA 1
ATOM 797 C C . VAL A 1 103 ? 26.123 -12.974 -25.240 1.00 65.81 103 VAL A C 1
ATOM 799 O O . VAL A 1 103 ? 27.349 -12.837 -25.233 1.00 65.81 103 VAL A O 1
ATOM 802 N N . ASP A 1 104 ? 25.504 -13.903 -25.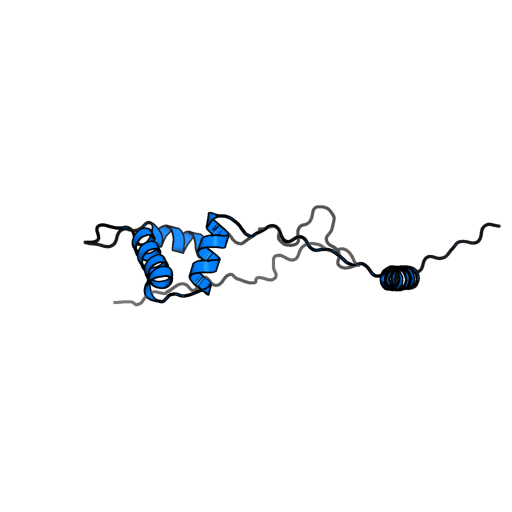959 1.00 73.88 104 ASP A N 1
ATOM 803 C CA . ASP A 1 104 ? 26.207 -14.668 -26.980 1.00 73.88 104 ASP A CA 1
ATOM 804 C C . ASP A 1 104 ? 26.774 -13.684 -28.010 1.0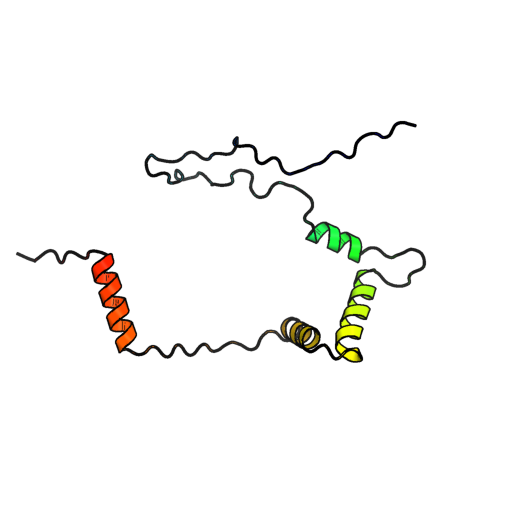0 73.88 104 ASP A C 1
ATOM 806 O O . ASP A 1 104 ? 26.039 -12.942 -28.672 1.00 73.88 104 ASP A O 1
ATOM 810 N N . LYS A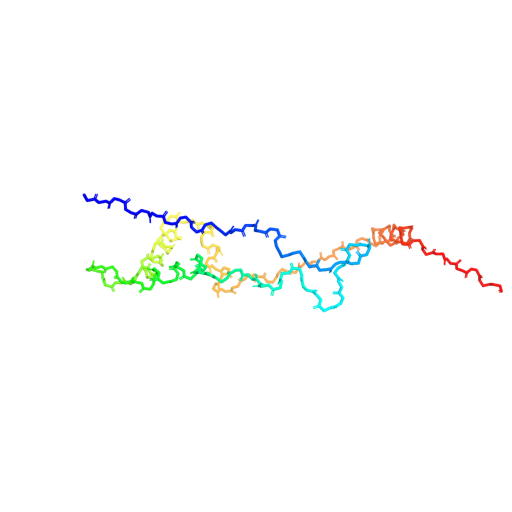 1 105 ? 28.106 -13.645 -28.133 1.00 69.12 105 LYS A N 1
ATOM 811 C CA . LYS A 1 105 ? 28.824 -12.706 -29.018 1.00 69.12 105 LYS A CA 1
ATOM 812 C C . LYS A 1 105 ? 28.336 -12.774 -30.469 1.00 69.12 105 LYS A C 1
ATOM 814 O O . LYS A 1 105 ? 28.388 -11.778 -31.187 1.00 69.12 105 LYS A O 1
ATOM 819 N N . GLU A 1 106 ? 27.831 -13.931 -30.877 1.00 69.31 106 GLU A N 1
ATOM 820 C CA . GLU A 1 106 ? 27.265 -14.196 -32.200 1.00 69.31 106 GLU A CA 1
ATOM 821 C C . GLU A 1 106 ? 25.944 -13.442 -32.429 1.00 69.31 106 GLU A C 1
ATOM 823 O O . GLU A 1 106 ? 25.746 -12.861 -33.496 1.00 69.31 106 GLU A O 1
ATOM 828 N N . ASN A 1 107 ? 25.085 -13.347 -31.409 1.00 73.44 107 ASN A N 1
ATOM 829 C CA . ASN A 1 107 ? 23.820 -12.609 -31.481 1.00 73.44 107 ASN A CA 1
ATOM 830 C C . ASN A 1 107 ? 24.050 -11.090 -31.483 1.00 73.44 107 ASN A C 1
ATOM 832 O O . ASN A 1 107 ? 23.347 -10.354 -32.174 1.00 73.44 107 ASN A O 1
ATOM 836 N N . LEU A 1 108 ? 25.084 -10.621 -30.776 1.00 77.69 108 LEU A N 1
ATOM 837 C CA . LEU A 1 108 ? 25.531 -9.222 -30.811 1.00 77.69 108 LEU A CA 1
ATOM 838 C C . LEU A 1 108 ? 25.992 -8.798 -32.206 1.00 77.69 108 LEU A C 1
ATOM 840 O O . LEU A 1 108 ? 25.649 -7.705 -32.658 1.00 77.69 108 LEU A O 1
ATOM 844 N N . ALA A 1 109 ? 26.755 -9.654 -32.889 1.00 77.88 109 ALA A N 1
ATOM 845 C CA . ALA A 1 109 ? 27.240 -9.376 -34.236 1.00 77.88 109 ALA A CA 1
ATOM 846 C C . ALA A 1 109 ? 26.081 -9.266 -35.238 1.00 77.88 109 ALA A C 1
ATOM 848 O O . ALA A 1 109 ? 26.023 -8.305 -35.999 1.00 77.88 109 ALA A O 1
ATOM 849 N N . GLN A 1 110 ? 25.111 -10.184 -35.177 1.00 75.50 110 GLN A N 1
ATOM 850 C CA . GLN A 1 110 ? 23.932 -10.156 -36.051 1.00 75.50 110 GLN A CA 1
ATOM 851 C C . GLN A 1 110 ? 23.044 -8.930 -35.802 1.00 75.50 110 GLN A C 1
ATOM 853 O O . GLN A 1 110 ? 22.591 -8.295 -36.753 1.00 75.50 110 GLN A O 1
ATOM 858 N N . LEU A 1 111 ? 22.834 -8.552 -34.536 1.00 79.19 111 LEU A N 1
ATOM 859 C CA . LEU A 1 111 ? 22.111 -7.327 -34.175 1.00 79.19 111 LEU A CA 1
ATOM 860 C C . LEU A 1 111 ? 22.837 -6.072 -34.670 1.00 79.19 111 LEU A C 1
ATOM 862 O O . LEU A 1 111 ? 22.200 -5.166 -35.203 1.00 79.19 111 LEU A O 1
ATOM 866 N N . THR A 1 112 ? 24.162 -6.029 -34.532 1.00 81.31 112 THR A N 1
ATOM 867 C CA . THR A 1 112 ? 24.980 -4.896 -34.991 1.00 81.31 112 THR A CA 1
ATOM 868 C C . THR A 1 112 ? 24.904 -4.741 -36.510 1.00 81.31 112 THR A C 1
ATOM 870 O O . THR A 1 112 ? 24.698 -3.633 -37.000 1.00 81.31 112 THR A O 1
ATOM 873 N N . GLU A 1 113 ? 24.998 -5.844 -37.256 1.00 81.00 113 GLU A N 1
ATOM 874 C CA . GLU A 1 113 ? 24.864 -5.845 -38.718 1.00 81.00 113 GLU A CA 1
ATOM 875 C C . GLU A 1 11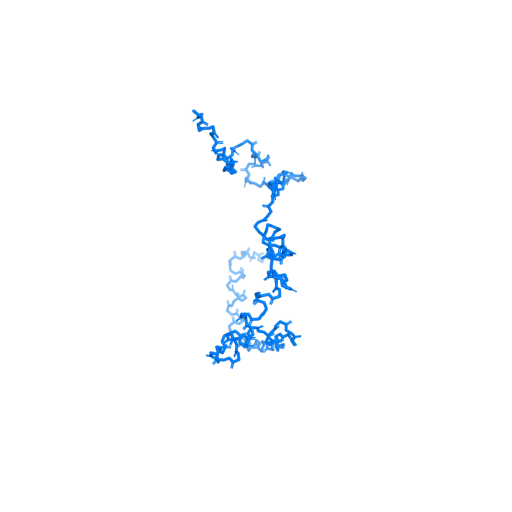3 ? 23.453 -5.461 -39.177 1.00 81.00 113 GLU A C 1
ATOM 877 O O . GLU A 1 113 ? 23.297 -4.658 -40.096 1.00 81.00 113 GLU A O 1
ATOM 882 N N . PHE A 1 114 ? 22.411 -5.944 -38.494 1.00 79.06 114 PHE A N 1
ATOM 883 C CA . PHE A 1 114 ? 21.037 -5.532 -38.777 1.00 79.06 114 PHE A CA 1
ATOM 884 C C . PHE A 1 114 ? 20.849 -4.019 -38.602 1.00 79.06 114 PHE A C 1
ATOM 886 O O . PHE A 1 114 ? 20.282 -3.363 -39.474 1.00 79.06 114 PHE A O 1
ATOM 893 N N . PHE A 1 115 ? 21.359 -3.437 -37.511 1.00 82.00 115 PHE A N 1
ATOM 894 C CA . PHE A 1 115 ? 21.247 -1.995 -37.291 1.00 82.00 115 PHE A CA 1
ATOM 895 C C . PHE A 1 115 ? 22.084 -1.174 -38.273 1.00 82.00 115 PHE A C 1
ATOM 897 O O . PHE A 1 115 ? 21.608 -0.125 -38.694 1.00 82.00 115 PHE A O 1
ATOM 904 N N . ARG A 1 116 ? 23.263 -1.644 -38.701 1.00 81.06 116 ARG A N 1
ATOM 905 C CA . ARG A 1 116 ? 24.035 -0.996 -39.778 1.00 81.06 116 ARG A CA 1
ATOM 906 C C . ARG A 1 116 ? 23.275 -0.986 -41.102 1.00 81.06 116 ARG A C 1
ATOM 908 O O . ARG A 1 116 ? 23.187 0.053 -41.751 1.00 81.06 116 ARG A O 1
ATOM 915 N N . LEU A 1 117 ? 22.665 -2.116 -41.462 1.00 78.00 117 LEU A N 1
ATOM 916 C CA . LEU A 1 117 ? 21.876 -2.253 -42.685 1.00 78.00 117 LEU A CA 1
ATOM 917 C C . LEU A 1 117 ? 20.635 -1.346 -42.677 1.00 78.00 117 LEU A C 1
ATOM 919 O O . LEU A 1 117 ? 20.313 -0.722 -43.685 1.00 78.00 117 LEU A O 1
ATOM 923 N N . VAL A 1 118 ? 19.944 -1.255 -41.536 1.00 77.06 118 VAL A N 1
ATOM 924 C CA . VAL A 1 118 ? 18.733 -0.432 -41.372 1.00 77.06 118 VAL A CA 1
ATOM 925 C C . VAL A 1 118 ? 19.058 1.058 -41.227 1.00 77.06 118 VAL A C 1
ATOM 927 O O . VAL A 1 118 ? 18.287 1.893 -41.698 1.00 77.06 118 VAL A O 1
ATOM 930 N N . ALA A 1 119 ? 20.185 1.408 -40.601 1.00 76.88 119 ALA A N 1
ATOM 931 C CA . ALA A 1 119 ? 20.629 2.794 -40.448 1.00 76.88 119 ALA A CA 1
ATOM 932 C C . ALA A 1 119 ? 21.207 3.391 -41.741 1.00 76.88 119 ALA A C 1
ATOM 934 O O . ALA A 1 119 ? 21.322 4.611 -41.830 1.00 76.88 119 ALA A O 1
ATOM 935 N N . GLY A 1 120 ? 21.511 2.562 -42.749 1.00 64.44 120 GLY A N 1
ATOM 936 C CA . GLY A 1 120 ? 21.955 3.031 -44.058 1.00 64.44 120 GLY A CA 1
ATOM 937 C C . GLY A 1 120 ? 23.253 3.828 -43.985 1.00 64.44 120 GLY A C 1
ATOM 938 O O . GLY A 1 120 ? 23.334 4.894 -44.597 1.00 64.44 120 GLY A O 1
ATOM 939 N N . ASP A 1 121 ? 24.241 3.331 -43.233 1.00 59.25 121 ASP A N 1
ATOM 940 C CA . ASP A 1 121 ? 25.582 3.915 -43.230 1.00 59.25 121 ASP A CA 1
ATOM 941 C C . ASP A 1 121 ? 26.178 3.723 -44.632 1.00 59.25 121 ASP A C 1
ATOM 943 O O . ASP A 1 121 ? 26.534 2.621 -45.054 1.00 59.25 121 ASP A O 1
ATOM 947 N N . LYS A 1 122 ? 26.178 4.810 -45.405 1.00 56.66 122 LYS A N 1
ATOM 948 C CA . LYS A 1 122 ? 26.983 4.930 -46.611 1.00 56.66 122 LYS A CA 1
ATOM 949 C C . LYS A 1 122 ? 28.388 5.239 -46.130 1.00 56.66 122 LYS A C 1
ATOM 951 O O . LYS A 1 122 ? 28.654 6.360 -45.709 1.00 56.66 122 LYS A O 1
ATOM 956 N N . ASP A 1 123 ? 29.265 4.248 -46.197 1.00 54.38 123 ASP A N 1
ATOM 957 C CA . ASP A 1 123 ? 30.695 4.511 -46.213 1.00 54.38 123 ASP A CA 1
ATOM 958 C C . ASP A 1 123 ? 30.981 5.366 -47.456 1.00 54.38 123 ASP A C 1
ATOM 960 O O . ASP A 1 123 ? 31.013 4.871 -48.585 1.00 54.38 123 ASP A O 1
ATOM 964 N N . ASP A 1 124 ? 31.098 6.678 -47.250 1.00 52.00 124 ASP A N 1
ATOM 965 C CA . ASP A 1 124 ? 31.624 7.598 -48.248 1.00 52.00 124 ASP A CA 1
ATOM 966 C C . ASP A 1 124 ? 33.085 7.210 -48.505 1.00 52.00 124 ASP A C 1
ATOM 968 O O . ASP A 1 124 ? 33.976 7.395 -47.669 1.00 52.00 124 ASP A O 1
ATOM 972 N N . ASP A 1 125 ? 33.290 6.609 -49.675 1.00 46.72 125 ASP A N 1
ATOM 973 C CA . ASP A 1 125 ? 34.577 6.199 -50.209 1.00 46.72 125 ASP A CA 1
ATOM 974 C C . ASP A 1 125 ? 35.514 7.414 -50.261 1.00 46.72 125 ASP A C 1
ATOM 976 O O . ASP A 1 125 ? 35.224 8.440 -50.885 1.00 46.72 125 ASP A O 1
ATOM 980 N N . LYS A 1 126 ? 36.640 7.313 -49.550 1.00 46.88 126 LYS A N 1
ATOM 981 C CA . LYS A 1 126 ? 37.718 8.295 -49.628 1.00 46.88 126 LYS A CA 1
ATOM 982 C C . LYS A 1 126 ? 38.418 8.133 -50.975 1.00 46.88 126 LYS A C 1
ATOM 984 O O . LYS A 1 126 ? 39.244 7.235 -51.130 1.00 46.88 126 LYS A O 1
ATOM 989 N N . THR A 1 127 ? 38.181 9.080 -51.874 1.00 42.47 127 THR A N 1
ATOM 990 C CA . THR A 1 127 ? 39.118 9.462 -52.944 1.00 42.47 127 THR A CA 1
ATOM 991 C C . THR A 1 127 ? 39.409 10.945 -52.875 1.00 42.47 127 THR A C 1
ATOM 993 O O . THR A 1 127 ? 38.428 11.715 -52.781 1.00 42.47 127 THR A O 1
#

Mean predicted aligned error: 16.97 Å

Foldseek 3Di:
DDDDDDPPPDPDPDPPQCADADPVRHHDPPIDSCPPPDPDDQDPVNVVVVQQQDDDVPHPDGVVVVVVVVLVCCCPVVVPPVSVVVVCCVPVNDDPDPPPPPDDVVVVVVVVVVCCVVVVDDPPDDD